Protein AF-A0A9D4HHK8-F1 (afdb_monomer)

InterPro domains:
  IPR001073 C1q domain [PF00386] (77-145)
  IPR001073 C1q domain [PR00007] (89-115)
  IPR001073 C1q domain [PR00007] (116-135)
  IPR001073 C1q domain [PS50871] (71-148)
  IPR008983 Tumour necrosis factor-like domain superfamily [G3DSA:2.60.120.40] (60-147)
  IPR008983 Tumour necrosis factor-like domain superfamily [SSF49842] (75-144)
  IPR050822 Cerebellin Synaptic Organizer [PTHR22923] (58-135)

Radius of gyration: 43.89 Å; Cα contacts (8 Å, |Δi|>4): 77; chains: 1; bounding box: 77×30×123 Å

Solvent-accessible surface area (backbone atoms only — not comparable to full-atom values): 9425 Å² total; per-residue (Å²): 133,57,74,69,56,52,55,54,51,52,52,54,47,51,54,50,49,54,53,47,54,51,51,52,53,52,52,52,52,52,54,51,53,52,50,54,50,53,53,52,52,52,52,52,52,52,52,51,52,53,52,50,52,51,51,52,52,50,60,70,65,49,63,58,66,59,56,48,50,66,72,63,68,67,63,71,48,71,44,61,38,54,76,68,87,70,88,77,90,81,55,91,93,59,71,70,54,33,56,42,70,79,44,50,40,72,68,31,61,40,46,90,62,40,45,73,51,80,91,63,94,76,91,83,88,85,86,86,88,84,88,76,66,92,92,66,91,81,90,85,78,92,77,83,74,91,84,130

pLDDT: mean 88.47, std 11.05, range [47.81, 98.0]

Mean predicted aligned error: 13.45 Å

Foldseek 3Di:
DDPVVVVVVVVVVVVVVVVVVVVVVVVVVVVVVVVVVVVVVVVVVVVVVVVVVVVVVVVVPPPVVVVVVVVPPQDFDWDAAAPPNDDDDDDPLAADARLGTPDGGVVQADNVRRDGHDPDDDDDDDDDDDDDDPPDDDDDDDDDDDDD

Sequence (148 aa):
MTSDDIERTLSALAEKNEALEYGLNTLRNELELERQHNERLRNEMMSMADQLKKHVTLVNSMNMSSIKRQLTDVTVAFTATIRPPNLTGLNSGQPIIFDRVITNSGTAYDSGTGIFTAPVRGYYVFHMDILMEPGENEYLQFVKGMEY

Secondary structure (DSSP, 8-state):
--HHHHHHHHHHHHHHHHHHHHHHHHHHHHHHHHHHHHHHHHHHHHHHHHHHHHHHHHHHHS-HHHHHHHHH----EEEEE-SSS----PPTTPPP---EEEEEETT-EETTTTEE--SSSS-----------TT---------S---

Structure (mmCIF, N/CA/C/O backbone):
data_AF-A0A9D4HHK8-F1
#
_entry.id   AF-A0A9D4HHK8-F1
#
loop_
_atom_site.group_PDB
_atom_site.id
_atom_site.type_symbol
_atom_site.label_atom_id
_atom_site.label_alt_id
_atom_site.label_comp_id
_atom_site.label_asym_id
_atom_site.label_entity_id
_atom_site.label_seq_id
_atom_site.pdbx_PDB_ins_code
_atom_site.Cartn_x
_atom_site.Cartn_y
_atom_site.Cartn_z
_atom_site.occupancy
_atom_site.B_iso_or_equiv
_atom_site.auth_seq_id
_atom_site.auth_comp_id
_atom_site.auth_asym_id
_atom_site.auth_atom_id
_atom_site.pdbx_PDB_model_num
ATOM 1 N N . MET A 1 1 ? 41.734 -20.157 -80.168 1.00 59.28 1 MET A N 1
ATOM 2 C CA . MET A 1 1 ? 41.554 -18.779 -79.677 1.00 59.28 1 MET A CA 1
ATOM 3 C C . MET A 1 1 ? 42.326 -17.869 -80.598 1.00 59.28 1 MET A C 1
ATOM 5 O O . MET A 1 1 ? 43.513 -18.111 -80.799 1.00 59.28 1 MET A O 1
ATOM 9 N N . THR A 1 2 ? 41.645 -16.917 -81.222 1.00 85.62 2 THR A N 1
ATOM 10 C CA . THR A 1 2 ? 42.279 -15.863 -82.027 1.00 85.62 2 THR A CA 1
ATOM 11 C C . THR A 1 2 ? 42.781 -14.741 -81.106 1.00 85.62 2 THR A C 1
ATOM 13 O O . THR A 1 2 ? 42.426 -14.704 -79.928 1.00 85.62 2 THR A O 1
ATOM 16 N N . SER A 1 3 ? 43.630 -13.839 -81.610 1.00 83.81 3 SER A N 1
ATOM 17 C CA . SER A 1 3 ? 44.120 -12.678 -80.839 1.00 83.81 3 SER A CA 1
ATOM 18 C C . SER A 1 3 ? 42.964 -11.842 -80.272 1.00 83.81 3 SER A C 1
ATOM 20 O O . SER A 1 3 ? 42.982 -11.456 -79.106 1.00 83.81 3 SER A O 1
ATOM 22 N N . ASP A 1 4 ? 41.907 -11.674 -81.065 1.00 88.94 4 ASP A N 1
ATOM 23 C CA . ASP A 1 4 ? 40.699 -10.935 -80.695 1.00 88.94 4 ASP A CA 1
ATOM 24 C C . ASP A 1 4 ? 39.948 -11.575 -79.517 1.00 88.94 4 ASP A C 1
ATOM 26 O O . ASP A 1 4 ? 39.377 -10.871 -78.681 1.00 88.94 4 ASP A O 1
ATOM 30 N N . ASP A 1 5 ? 39.955 -12.910 -79.414 1.00 89.81 5 ASP A N 1
ATOM 31 C CA . ASP A 1 5 ? 39.351 -13.611 -78.275 1.00 89.81 5 ASP A CA 1
ATOM 32 C C . ASP A 1 5 ? 40.110 -13.292 -76.978 1.00 89.81 5 ASP A C 1
ATOM 34 O O . ASP A 1 5 ? 39.498 -13.106 -75.926 1.00 89.81 5 ASP A O 1
ATOM 38 N N . ILE A 1 6 ? 41.442 -13.193 -77.049 1.00 89.75 6 ILE A N 1
ATOM 39 C CA . ILE A 1 6 ? 42.298 -12.890 -75.895 1.00 89.75 6 ILE A CA 1
ATOM 40 C C . ILE A 1 6 ? 42.057 -11.453 -75.421 1.00 89.75 6 ILE A C 1
ATOM 42 O O . ILE A 1 6 ? 41.818 -11.237 -74.232 1.00 89.75 6 ILE A O 1
ATOM 46 N N . GLU A 1 7 ? 42.041 -10.476 -76.328 1.00 91.44 7 GLU A N 1
ATOM 47 C CA . GLU A 1 7 ? 41.804 -9.069 -75.976 1.00 91.44 7 GLU A CA 1
ATOM 48 C C . GLU A 1 7 ? 40.425 -8.850 -75.343 1.00 91.44 7 GLU A C 1
ATOM 50 O O . GLU A 1 7 ? 40.306 -8.167 -74.322 1.00 91.44 7 GLU A O 1
ATOM 55 N N . ARG A 1 8 ? 39.386 -9.512 -75.868 1.00 91.06 8 ARG A N 1
ATOM 56 C CA . ARG A 1 8 ? 38.042 -9.486 -75.271 1.00 91.06 8 ARG A CA 1
ATOM 57 C C . ARG A 1 8 ? 38.035 -10.040 -73.849 1.00 91.06 8 ARG A C 1
ATOM 59 O O . ARG A 1 8 ? 37.407 -9.453 -72.968 1.00 91.06 8 ARG A O 1
ATOM 66 N N . THR A 1 9 ? 38.740 -11.147 -73.603 1.00 92.75 9 THR A N 1
ATOM 67 C CA . THR A 1 9 ? 38.816 -11.729 -72.252 1.00 92.75 9 THR A CA 1
ATOM 68 C C . THR A 1 9 ? 39.588 -10.852 -71.270 1.00 92.75 9 THR A C 1
ATOM 70 O O . THR A 1 9 ? 39.175 -10.739 -70.117 1.00 92.75 9 THR A O 1
ATOM 73 N N . LEU A 1 10 ? 40.661 -10.191 -71.714 1.00 93.06 10 LEU A N 1
ATOM 74 C CA . LEU A 1 10 ? 41.435 -9.266 -70.885 1.00 93.06 10 LEU A CA 1
ATOM 75 C C . LEU A 1 10 ? 40.621 -8.024 -70.512 1.00 93.06 10 LEU A C 1
ATOM 77 O O . LEU A 1 10 ? 40.624 -7.629 -69.348 1.00 93.06 10 LEU A O 1
ATOM 81 N N . SER A 1 11 ? 39.871 -7.458 -71.461 1.00 94.25 11 SER A N 1
ATOM 82 C CA . SER A 1 11 ? 38.985 -6.321 -71.190 1.00 94.25 11 SER A CA 1
ATOM 83 C C . SER A 1 11 ? 37.895 -6.681 -70.176 1.00 94.25 11 SER A C 1
ATOM 85 O O . SER A 1 11 ? 37.670 -5.934 -69.229 1.00 94.25 11 SER A O 1
ATOM 87 N N . ALA A 1 12 ? 37.267 -7.851 -70.320 1.00 94.19 12 ALA A N 1
ATOM 88 C CA . ALA A 1 12 ? 36.249 -8.317 -69.377 1.00 94.19 12 ALA A CA 1
ATOM 89 C C . ALA A 1 12 ? 36.823 -8.608 -67.976 1.00 94.19 12 ALA A C 1
ATOM 91 O O . ALA A 1 12 ? 36.127 -8.466 -66.970 1.00 94.19 12 ALA A O 1
ATOM 92 N N . LEU A 1 13 ? 38.087 -9.039 -67.893 1.00 95.25 13 LEU A N 1
ATOM 93 C CA . LEU A 1 13 ? 38.768 -9.262 -66.619 1.00 95.25 13 LEU A CA 1
ATOM 94 C C . LEU A 1 13 ? 39.104 -7.941 -65.915 1.00 95.25 13 LEU A C 1
ATOM 96 O O . LEU A 1 13 ? 38.931 -7.852 -64.702 1.00 95.25 13 LEU A O 1
ATOM 100 N N . ALA A 1 14 ? 39.541 -6.924 -66.661 1.00 94.69 14 ALA A N 1
ATOM 101 C CA . ALA A 1 14 ? 39.781 -5.587 -66.121 1.00 94.69 14 ALA A CA 1
ATOM 102 C C . ALA A 1 14 ? 38.494 -4.988 -65.530 1.00 94.69 14 ALA A C 1
ATOM 104 O O . ALA A 1 14 ? 38.491 -4.581 -64.371 1.00 94.69 14 ALA A O 1
ATOM 105 N N . GLU A 1 15 ? 37.380 -5.068 -66.264 1.00 95.31 15 GLU A N 1
ATOM 106 C CA . GLU A 1 15 ? 36.057 -4.630 -65.790 1.00 95.31 15 GLU A CA 1
ATOM 107 C C . GLU A 1 15 ? 35.631 -5.350 -64.502 1.00 95.31 15 GLU A C 1
ATOM 109 O O . GLU A 1 15 ? 35.151 -4.734 -63.549 1.00 95.31 15 GLU A O 1
ATOM 114 N N . LYS A 1 16 ? 35.837 -6.672 -64.439 1.00 95.50 16 LYS A N 1
ATOM 115 C CA . LYS A 1 16 ? 35.541 -7.453 -63.230 1.00 95.50 16 LYS A CA 1
ATOM 116 C C . LYS A 1 16 ? 36.418 -7.059 -62.046 1.00 95.50 16 LYS A C 1
ATOM 118 O O . LYS A 1 16 ? 35.920 -7.059 -60.924 1.00 95.50 16 LYS A O 1
ATOM 123 N N . ASN A 1 17 ? 37.693 -6.748 -62.272 1.00 94.88 17 ASN A N 1
ATOM 124 C CA . ASN A 1 17 ? 38.599 -6.310 -61.212 1.00 94.88 17 ASN A CA 1
ATOM 125 C C . ASN A 1 17 ? 38.199 -4.931 -60.674 1.00 94.88 17 ASN A C 1
ATOM 127 O O . ASN A 1 17 ? 38.141 -4.762 -59.460 1.00 94.88 17 ASN A O 1
ATOM 131 N N . GLU A 1 18 ? 37.834 -3.987 -61.542 1.00 96.44 18 GLU A N 1
ATOM 132 C CA . GLU A 1 18 ? 37.326 -2.676 -61.119 1.00 96.44 18 GLU A CA 1
ATOM 133 C C . GLU A 1 18 ? 36.029 -2.808 -60.308 1.00 96.44 18 GLU A C 1
ATOM 135 O O . GLU A 1 18 ? 35.886 -2.214 -59.236 1.00 96.44 18 GLU A O 1
ATOM 140 N N . ALA A 1 19 ? 35.100 -3.656 -60.763 1.00 95.94 19 ALA A N 1
ATOM 141 C CA . ALA A 1 19 ? 33.873 -3.945 -60.026 1.00 95.94 19 ALA A CA 1
ATOM 142 C C . ALA A 1 19 ? 34.150 -4.607 -58.663 1.00 95.94 19 ALA A C 1
ATOM 144 O O . ALA A 1 19 ? 33.464 -4.320 -57.677 1.00 95.94 19 ALA A O 1
ATOM 145 N N . LEU A 1 20 ? 35.164 -5.475 -58.586 1.00 96.88 20 LEU A N 1
ATOM 146 C CA . LEU A 1 20 ? 35.579 -6.124 -57.344 1.00 96.88 20 LEU A CA 1
ATOM 147 C C . LEU A 1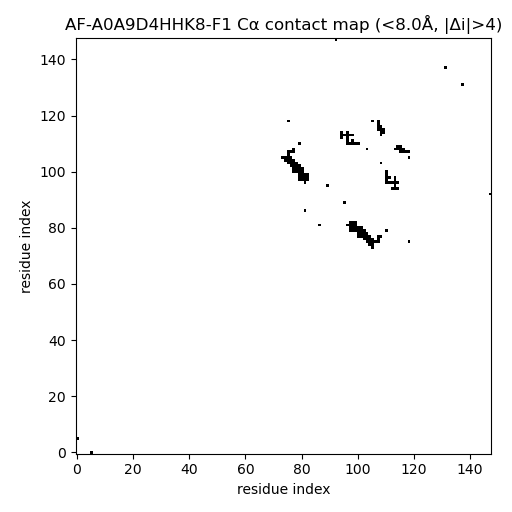 20 ? 36.184 -5.118 -56.359 1.00 96.88 20 LEU A C 1
ATOM 149 O O . LEU A 1 20 ? 35.831 -5.134 -55.180 1.00 96.88 20 LEU A O 1
ATOM 153 N N . GLU A 1 21 ? 37.054 -4.226 -56.827 1.00 96.31 21 GLU A N 1
ATOM 154 C CA . GLU A 1 21 ? 37.631 -3.159 -56.004 1.00 96.31 21 GLU A CA 1
ATOM 155 C C . GLU A 1 21 ? 36.551 -2.212 -55.477 1.00 96.31 21 GLU A C 1
ATOM 157 O O . GLU A 1 21 ? 36.559 -1.850 -54.297 1.00 96.31 21 GLU A O 1
ATOM 162 N N . TYR A 1 22 ? 35.571 -1.872 -56.316 1.00 97.00 22 TYR A N 1
ATOM 163 C CA . TYR A 1 22 ? 34.408 -1.104 -55.890 1.00 97.00 22 TYR A CA 1
ATOM 164 C C . TYR A 1 22 ? 33.616 -1.833 -54.793 1.00 97.00 22 TYR A C 1
ATOM 166 O O . TYR A 1 22 ? 33.315 -1.247 -53.751 1.00 97.00 22 TYR A O 1
ATOM 174 N N . GLY A 1 23 ? 33.332 -3.126 -54.979 1.00 97.31 23 GLY A N 1
ATOM 175 C CA . GLY A 1 23 ? 32.646 -3.947 -53.978 1.00 97.31 23 GLY A CA 1
ATOM 176 C C . GLY A 1 23 ? 33.400 -4.029 -52.646 1.00 97.31 23 GLY A C 1
ATOM 177 O O . GLY A 1 23 ? 32.798 -3.871 -51.583 1.00 97.31 23 GLY A O 1
ATOM 178 N N . LEU A 1 24 ? 34.725 -4.206 -52.689 1.00 97.38 24 LEU A N 1
ATOM 179 C CA . LEU A 1 24 ? 35.579 -4.245 -51.497 1.00 97.38 24 LEU A CA 1
ATOM 180 C C . LEU A 1 24 ? 35.584 -2.912 -50.743 1.00 97.38 24 LEU A C 1
ATOM 182 O O . LEU A 1 24 ? 35.518 -2.904 -49.513 1.00 97.38 24 LEU A O 1
ATOM 186 N N . ASN A 1 25 ? 35.634 -1.790 -51.461 1.00 97.12 25 ASN A N 1
ATOM 187 C CA . ASN A 1 25 ? 35.580 -0.465 -50.849 1.00 97.12 25 ASN A CA 1
ATOM 188 C C . ASN A 1 25 ? 34.220 -0.198 -50.191 1.00 97.12 25 ASN A C 1
ATOM 190 O O . ASN A 1 25 ? 34.175 0.326 -49.078 1.00 97.12 25 ASN A O 1
ATOM 194 N N . THR A 1 26 ? 33.124 -0.615 -50.826 1.00 97.50 26 THR A N 1
ATOM 195 C CA . THR A 1 26 ? 31.777 -0.511 -50.245 1.00 97.50 26 THR A CA 1
ATOM 196 C C . THR A 1 26 ? 31.666 -1.321 -48.954 1.00 97.50 26 THR A C 1
ATOM 198 O O . THR A 1 26 ? 31.296 -0.768 -47.919 1.00 97.50 26 THR A O 1
ATOM 201 N N . LEU A 1 27 ? 32.096 -2.587 -48.969 1.00 97.62 27 LEU A N 1
ATOM 202 C CA . LEU A 1 27 ? 32.054 -3.449 -47.785 1.00 97.62 27 LEU A CA 1
ATOM 203 C C . LEU A 1 27 ? 32.938 -2.918 -46.647 1.00 97.62 27 LEU A C 1
ATOM 205 O O . LEU A 1 27 ? 32.580 -3.002 -45.473 1.00 97.62 27 LEU A O 1
ATOM 209 N N . ARG A 1 28 ? 34.096 -2.340 -46.983 1.00 97.38 28 ARG A N 1
ATOM 210 C CA . ARG A 1 28 ? 34.978 -1.697 -46.006 1.00 97.38 28 ARG A CA 1
ATOM 211 C C . ARG A 1 28 ? 34.293 -0.517 -45.317 1.00 97.38 28 ARG A C 1
ATOM 213 O O . ARG A 1 28 ? 34.430 -0.373 -44.105 1.00 97.38 28 ARG A O 1
ATOM 220 N N . ASN A 1 29 ? 33.570 0.305 -46.074 1.00 97.88 29 ASN A N 1
ATOM 221 C CA . ASN A 1 29 ? 32.838 1.445 -45.5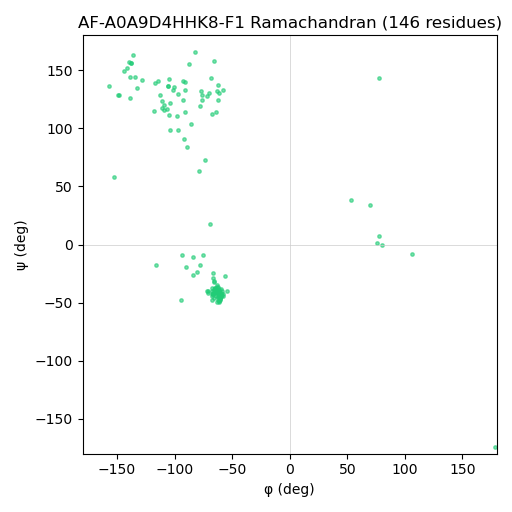27 1.00 97.88 29 ASN A CA 1
ATOM 222 C C . ASN A 1 29 ? 31.686 0.989 -44.621 1.00 97.88 29 ASN A C 1
ATOM 224 O O . ASN A 1 29 ? 31.517 1.536 -43.533 1.00 97.88 29 ASN A O 1
ATOM 228 N N . GLU A 1 30 ? 30.939 -0.040 -45.025 1.00 97.56 30 GLU A N 1
ATOM 229 C CA . GLU A 1 30 ? 29.876 -0.635 -44.204 1.00 97.56 30 GLU A CA 1
ATOM 230 C C . GLU A 1 3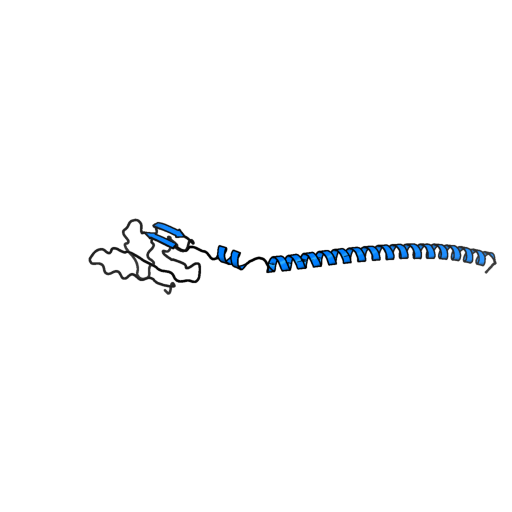0 ? 30.418 -1.205 -42.889 1.00 97.56 30 GLU A C 1
ATOM 232 O O . GLU A 1 30 ? 29.873 -0.926 -41.822 1.00 97.56 30 GLU A O 1
ATOM 237 N N . LEU A 1 31 ? 31.537 -1.935 -42.940 1.00 97.69 31 LEU A N 1
ATOM 238 C CA . LEU A 1 31 ? 32.184 -2.479 -41.745 1.00 97.69 31 LEU A CA 1
ATOM 239 C C . LEU A 1 31 ? 32.611 -1.376 -40.766 1.00 97.69 31 LEU A C 1
ATOM 241 O O . LEU A 1 31 ? 32.516 -1.552 -39.550 1.00 97.69 31 LEU A O 1
ATOM 245 N N . GLU A 1 32 ? 33.089 -0.244 -41.278 1.00 97.50 32 GLU A N 1
ATOM 246 C CA . GLU A 1 32 ? 33.509 0.880 -40.443 1.00 97.50 32 GLU A CA 1
ATOM 247 C C . GLU A 1 32 ? 32.313 1.582 -39.785 1.00 97.50 32 GLU A C 1
ATOM 249 O O . GLU A 1 32 ? 32.361 1.908 -38.597 1.00 97.50 32 GLU A O 1
ATOM 254 N N . LEU A 1 33 ? 31.207 1.745 -40.516 1.00 97.38 33 LEU A N 1
ATOM 255 C CA . LEU A 1 33 ? 29.957 2.268 -39.958 1.00 97.38 33 LEU A CA 1
ATOM 256 C C . LEU A 1 33 ? 29.411 1.356 -38.853 1.00 97.38 33 LEU A C 1
ATOM 258 O O . LEU A 1 33 ? 29.019 1.840 -37.789 1.00 97.38 33 LEU A O 1
ATOM 262 N N . GLU A 1 34 ? 29.452 0.043 -39.065 1.00 97.50 34 GLU A N 1
ATOM 263 C CA . GLU A 1 34 ? 29.001 -0.943 -38.083 1.00 97.50 34 GLU A CA 1
ATOM 264 C C . GLU A 1 34 ? 29.869 -0.916 -36.815 1.00 97.50 34 GLU A C 1
ATOM 266 O O . GLU A 1 34 ? 29.368 -1.013 -35.691 1.00 97.50 34 GLU A O 1
ATOM 271 N N . ARG A 1 35 ? 31.184 -0.715 -36.960 1.00 97.12 35 ARG A N 1
ATOM 272 C CA . ARG A 1 35 ? 32.097 -0.525 -35.822 1.00 97.12 35 ARG A CA 1
ATOM 273 C C . ARG A 1 35 ? 31.750 0.721 -35.020 1.00 97.12 35 ARG A C 1
ATOM 275 O O . ARG A 1 35 ? 31.629 0.633 -33.799 1.00 97.12 35 ARG A O 1
ATOM 282 N N . GLN A 1 36 ? 31.530 1.847 -35.693 1.00 97.62 36 GLN A N 1
ATOM 283 C CA . GLN A 1 36 ? 31.129 3.091 -35.034 1.00 97.62 36 GLN A CA 1
ATOM 284 C C . GLN A 1 36 ? 29.787 2.945 -34.314 1.00 97.62 36 GLN A C 1
ATOM 286 O O . GLN A 1 36 ? 29.620 3.448 -33.202 1.00 97.62 36 GLN A O 1
ATOM 291 N N . HIS A 1 37 ? 28.830 2.243 -34.923 1.00 97.38 37 HIS A N 1
ATOM 292 C CA . HIS A 1 37 ? 27.546 1.964 -34.293 1.00 97.38 37 HIS A CA 1
ATOM 293 C C . HIS A 1 37 ? 27.724 1.135 -33.016 1.00 97.38 37 HIS A C 1
ATOM 295 O O . HIS A 1 37 ? 27.2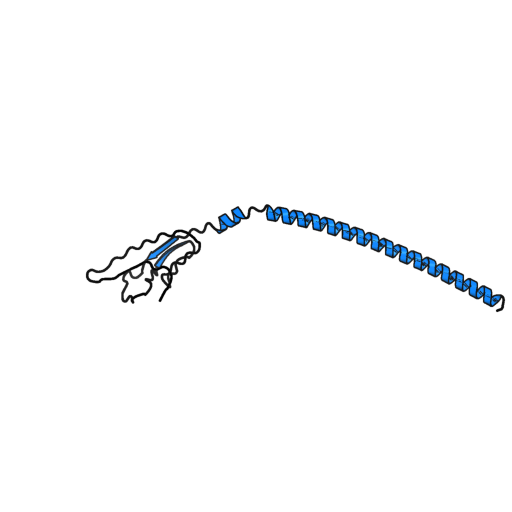43 1.525 -31.952 1.00 97.38 37 HIS A O 1
ATOM 301 N N . ASN A 1 38 ? 28.508 0.059 -33.079 1.00 97.62 38 ASN A N 1
ATOM 302 C CA . ASN A 1 38 ? 28.797 -0.785 -31.922 1.00 97.62 38 ASN A CA 1
ATOM 303 C C . ASN A 1 38 ? 29.509 -0.032 -30.788 1.00 97.62 38 ASN A C 1
ATOM 305 O O . ASN A 1 38 ? 29.210 -0.257 -29.613 1.00 97.62 38 ASN A O 1
ATOM 309 N N . GLU A 1 39 ? 30.428 0.879 -31.105 1.00 98.00 39 GLU A N 1
ATOM 310 C CA . GLU A 1 39 ? 31.063 1.730 -30.094 1.00 98.00 39 GLU A CA 1
ATOM 311 C C . GLU A 1 39 ? 30.062 2.669 -29.416 1.00 98.00 39 GLU A C 1
ATOM 313 O O . GLU A 1 39 ? 30.083 2.807 -28.190 1.00 98.00 39 GLU A O 1
ATOM 318 N N . ARG A 1 40 ? 29.136 3.263 -30.180 1.00 97.56 40 ARG A N 1
ATOM 319 C CA . ARG A 1 40 ? 28.066 4.099 -29.614 1.00 97.56 40 ARG A CA 1
ATOM 320 C C . ARG A 1 40 ? 27.173 3.303 -28.668 1.00 97.56 40 ARG A C 1
ATOM 322 O O . ARG A 1 40 ? 26.990 3.736 -27.532 1.00 97.56 40 ARG A O 1
ATOM 329 N N . LEU A 1 41 ? 26.699 2.124 -29.083 1.00 97.88 41 LEU A N 1
ATOM 330 C CA . LEU A 1 41 ? 25.878 1.266 -28.220 1.00 97.88 41 LEU A CA 1
ATOM 331 C C . LEU A 1 41 ? 26.604 0.896 -26.924 1.00 97.88 41 LEU A C 1
ATOM 333 O O . LEU A 1 41 ? 26.011 0.941 -25.847 1.00 97.88 41 LEU A O 1
ATOM 337 N N . ARG A 1 42 ? 27.898 0.565 -26.998 1.00 97.62 42 ARG A N 1
ATOM 338 C CA . ARG A 1 42 ? 28.698 0.259 -25.802 1.00 97.62 42 ARG A CA 1
ATOM 339 C C . ARG A 1 42 ? 28.752 1.435 -24.832 1.00 97.62 42 ARG A C 1
ATOM 341 O O . ARG A 1 42 ? 28.618 1.227 -23.626 1.00 97.62 42 ARG A O 1
ATOM 348 N N . ASN A 1 43 ? 28.918 2.653 -25.338 1.00 97.94 43 ASN A N 1
ATOM 349 C CA . ASN A 1 43 ? 28.954 3.854 -24.504 1.00 97.94 43 ASN A CA 1
ATOM 350 C C . ASN A 1 43 ? 27.594 4.130 -23.842 1.00 97.94 43 ASN A C 1
ATOM 352 O O . ASN A 1 43 ? 27.544 4.435 -22.649 1.00 97.94 43 ASN A O 1
ATOM 356 N N . GLU A 1 44 ? 26.491 3.957 -24.575 1.00 97.75 44 GLU A N 1
ATOM 357 C CA . GLU A 1 44 ? 25.134 4.087 -24.028 1.00 97.75 44 GLU A CA 1
ATOM 358 C C . GLU A 1 44 ? 24.856 3.047 -22.937 1.00 97.75 44 GLU A C 1
ATOM 360 O O . GLU A 1 44 ? 24.389 3.396 -21.850 1.00 97.75 44 GLU A O 1
ATOM 365 N N . MET A 1 45 ? 25.225 1.783 -23.174 1.00 97.19 45 MET A N 1
ATOM 366 C CA . MET A 1 45 ? 25.113 0.719 -22.173 1.00 97.19 45 MET A CA 1
ATOM 367 C C . MET A 1 45 ? 25.913 1.035 -20.905 1.00 97.19 45 MET A C 1
ATOM 369 O O . MET A 1 45 ? 25.438 0.788 -19.795 1.00 97.19 45 MET A O 1
ATOM 373 N N . MET A 1 46 ? 27.112 1.602 -21.047 1.00 97.56 46 MET A N 1
ATOM 374 C CA . MET A 1 46 ? 27.960 1.967 -19.911 1.00 97.56 46 MET A CA 1
ATOM 375 C C . MET A 1 46 ? 27.347 3.106 -19.085 1.00 97.56 46 MET A C 1
ATOM 377 O O . MET A 1 46 ? 27.356 3.051 -17.854 1.00 97.56 46 MET A O 1
ATOM 381 N N . SER A 1 47 ? 26.747 4.099 -19.749 1.00 97.88 47 SER A N 1
ATOM 382 C CA . SER A 1 47 ? 26.015 5.182 -19.083 1.00 97.88 47 SER A CA 1
ATOM 383 C C . SER A 1 47 ? 24.785 4.661 -18.336 1.00 97.88 47 SER A C 1
ATOM 385 O O . SER A 1 47 ? 24.574 5.000 -17.170 1.00 97.88 47 SER A O 1
ATOM 387 N N . MET A 1 48 ? 24.009 3.775 -18.966 1.00 97.06 48 MET A N 1
ATOM 388 C CA . MET A 1 48 ? 22.830 3.170 -18.346 1.00 97.06 48 MET A CA 1
ATOM 389 C C . MET A 1 48 ? 23.201 2.308 -17.131 1.00 97.06 48 MET A C 1
ATOM 391 O O . MET A 1 48 ? 22.520 2.361 -16.107 1.00 97.06 48 MET A O 1
ATOM 395 N N . ALA A 1 49 ? 24.304 1.559 -17.199 1.00 97.25 49 ALA A N 1
ATOM 396 C CA . ALA A 1 49 ? 24.803 0.780 -16.067 1.00 97.25 49 ALA A CA 1
ATOM 397 C C . ALA A 1 49 ? 25.197 1.671 -14.872 1.00 97.25 49 ALA A C 1
ATOM 399 O O . ALA A 1 49 ? 24.883 1.341 -13.725 1.00 97.25 49 ALA A O 1
ATOM 400 N N . ASP A 1 50 ? 25.833 2.821 -15.124 1.00 97.38 50 ASP A N 1
ATOM 401 C CA . ASP A 1 50 ? 26.163 3.798 -14.079 1.00 97.38 50 ASP A CA 1
ATOM 402 C C . ASP A 1 50 ? 24.899 4.419 -13.458 1.00 97.38 50 ASP A C 1
ATOM 404 O O . ASP A 1 50 ? 24.780 4.517 -12.233 1.00 97.38 50 ASP A O 1
ATOM 408 N N . GLN A 1 51 ? 23.903 4.758 -14.285 1.00 96.62 51 GLN A N 1
ATOM 409 C CA . GLN A 1 51 ? 22.600 5.229 -13.808 1.00 96.62 51 GLN A CA 1
ATOM 410 C C . GLN A 1 51 ? 21.895 4.182 -12.938 1.00 96.62 51 GLN A C 1
ATOM 412 O O . GLN A 1 51 ? 21.401 4.512 -11.858 1.00 96.62 51 GLN A O 1
ATOM 417 N N . LEU A 1 52 ? 21.890 2.912 -13.355 1.00 96.31 52 LEU A N 1
ATOM 418 C CA . LEU A 1 52 ? 21.271 1.829 -12.592 1.00 96.31 52 LEU A CA 1
ATOM 419 C C . LEU A 1 52 ? 21.954 1.650 -11.232 1.00 96.31 52 LEU A C 1
ATOM 421 O O . LEU A 1 52 ? 21.282 1.532 -10.207 1.00 96.31 52 LEU A O 1
ATOM 425 N N . LYS A 1 53 ? 23.289 1.707 -11.199 1.00 95.94 53 LYS A N 1
ATOM 426 C CA . LYS A 1 53 ? 24.062 1.640 -9.955 1.00 95.94 53 LYS A CA 1
ATOM 427 C C . LYS A 1 53 ? 23.697 2.782 -9.006 1.00 95.94 53 LYS A C 1
ATOM 429 O O . LYS A 1 53 ? 23.478 2.533 -7.820 1.00 95.94 53 LYS A O 1
ATOM 434 N N . LYS A 1 54 ? 23.564 4.009 -9.522 1.00 93.25 54 LYS A N 1
ATOM 435 C CA . LYS A 1 54 ? 23.118 5.174 -8.739 1.00 93.25 54 LYS A CA 1
ATOM 436 C C . LYS A 1 54 ? 21.714 4.972 -8.174 1.00 93.25 54 LYS A C 1
ATOM 438 O O . LYS A 1 54 ? 21.513 5.192 -6.979 1.00 93.25 54 LYS A O 1
ATOM 443 N N . HIS A 1 55 ? 20.767 4.492 -8.982 1.00 91.50 55 HIS A N 1
ATOM 444 C CA . HIS A 1 55 ? 19.410 4.196 -8.514 1.00 91.50 55 HIS A CA 1
ATOM 445 C C . HIS A 1 55 ? 19.393 3.143 -7.402 1.00 91.50 55 HIS A C 1
ATOM 447 O O . HIS A 1 55 ? 18.736 3.357 -6.385 1.00 91.50 55 HIS A O 1
ATOM 453 N N . VAL A 1 56 ? 20.164 2.059 -7.536 1.00 90.94 56 VAL A N 1
ATOM 454 C CA . VAL A 1 56 ? 20.285 1.027 -6.491 1.00 90.94 56 VAL A CA 1
ATOM 455 C C . VAL A 1 56 ? 20.843 1.618 -5.197 1.00 90.94 56 VAL A C 1
ATOM 457 O O . VAL A 1 56 ? 20.292 1.376 -4.124 1.00 90.94 56 VAL A O 1
ATOM 460 N N . THR A 1 57 ? 21.901 2.433 -5.275 1.00 88.38 57 THR A N 1
ATOM 461 C CA . THR A 1 57 ? 22.457 3.085 -4.078 1.00 88.38 57 THR A CA 1
ATOM 462 C C . THR A 1 57 ? 21.465 4.042 -3.431 1.00 88.38 57 THR A C 1
ATOM 464 O O . THR A 1 57 ? 21.335 4.034 -2.209 1.00 88.38 57 THR A O 1
ATOM 467 N N . LEU A 1 58 ? 20.720 4.810 -4.232 1.00 88.12 58 LEU A N 1
ATOM 468 C CA . LEU A 1 58 ? 19.725 5.743 -3.724 1.00 88.12 58 LEU A CA 1
ATOM 469 C C . LEU A 1 58 ? 18.610 4.993 -2.994 1.00 88.12 58 LEU A C 1
ATOM 471 O O . LEU A 1 58 ? 18.326 5.327 -1.850 1.00 88.12 58 LEU A O 1
ATOM 475 N N . VAL A 1 59 ? 18.049 3.945 -3.604 1.00 85.38 59 VAL A N 1
ATOM 476 C CA . VAL A 1 59 ? 17.007 3.097 -2.997 1.00 85.38 59 VAL A CA 1
ATOM 477 C C . VAL A 1 59 ? 17.498 2.445 -1.706 1.00 85.38 59 VAL A C 1
ATOM 479 O O . VAL A 1 59 ? 16.795 2.488 -0.702 1.00 85.38 59 VAL A O 1
ATOM 482 N N . ASN A 1 60 ? 18.721 1.914 -1.681 1.00 82.94 60 ASN A N 1
ATOM 483 C CA . ASN A 1 60 ? 19.289 1.327 -0.463 1.00 82.94 60 ASN A CA 1
ATOM 484 C C . ASN A 1 60 ? 19.550 2.372 0.634 1.00 82.94 60 ASN A C 1
ATOM 486 O O . ASN A 1 60 ? 19.498 2.046 1.817 1.00 82.94 60 ASN A O 1
ATOM 490 N N . SER A 1 61 ? 19.827 3.621 0.250 1.00 78.44 61 SER A N 1
ATOM 491 C CA . SER A 1 61 ? 19.986 4.740 1.185 1.00 78.44 61 SER A CA 1
ATOM 492 C C . SER A 1 61 ? 18.666 5.400 1.593 1.00 78.44 61 SER A C 1
ATOM 494 O O . SER A 1 61 ? 18.653 6.201 2.530 1.00 78.44 61 SER A O 1
ATOM 496 N N . MET A 1 62 ? 17.545 5.076 0.931 1.00 78.12 62 MET A N 1
ATOM 497 C CA . MET A 1 62 ? 16.235 5.542 1.370 1.00 78.12 62 MET A CA 1
ATOM 498 C C . MET A 1 62 ? 15.966 4.969 2.757 1.00 78.12 62 MET A C 1
ATOM 500 O O . MET A 1 62 ? 16.020 3.762 2.987 1.00 78.12 62 MET A O 1
ATOM 504 N N . ASN A 1 63 ? 15.676 5.860 3.701 1.00 67.88 63 ASN A N 1
ATOM 505 C CA . ASN A 1 63 ? 15.430 5.525 5.095 1.00 67.88 63 ASN A CA 1
ATOM 506 C C . ASN A 1 63 ? 14.050 4.855 5.247 1.00 67.88 63 ASN A C 1
ATOM 508 O O . ASN A 1 63 ? 13.089 5.446 5.743 1.00 67.88 63 ASN A O 1
ATOM 512 N N . MET A 1 64 ? 13.962 3.602 4.797 1.00 67.25 64 MET A N 1
ATOM 513 C CA . MET A 1 64 ? 12.773 2.751 4.868 1.00 67.25 64 MET A CA 1
ATOM 514 C C . MET A 1 64 ? 12.264 2.585 6.300 1.00 67.25 64 MET A C 1
ATOM 516 O O . MET A 1 64 ? 11.069 2.404 6.514 1.00 67.25 64 MET A O 1
ATOM 520 N N . SER A 1 65 ? 13.145 2.700 7.293 1.00 66.94 65 SER A N 1
ATOM 521 C CA . SER A 1 65 ? 12.805 2.716 8.716 1.00 66.94 65 SER A CA 1
ATOM 522 C C . SER A 1 65 ? 11.902 3.891 9.100 1.00 66.94 65 SER A C 1
ATOM 524 O O . SER A 1 65 ? 10.965 3.696 9.869 1.00 66.94 65 SER A O 1
ATOM 526 N N . SER A 1 66 ? 12.123 5.084 8.547 1.00 64.62 66 SER A N 1
ATOM 527 C CA . SER A 1 66 ? 11.292 6.264 8.830 1.00 64.62 66 SER A CA 1
ATOM 528 C C . SER A 1 66 ? 9.904 6.153 8.205 1.00 64.62 66 SER A C 1
ATOM 530 O O . SER A 1 66 ? 8.918 6.458 8.871 1.00 64.62 66 SER A O 1
ATOM 532 N N . ILE A 1 67 ? 9.821 5.653 6.967 1.00 66.69 67 ILE A N 1
ATOM 533 C CA . ILE A 1 67 ? 8.547 5.395 6.276 1.00 66.69 67 ILE A CA 1
ATOM 534 C C . ILE A 1 67 ? 7.775 4.292 6.998 1.00 66.69 67 ILE A C 1
ATOM 536 O O . ILE A 1 67 ? 6.597 4.453 7.297 1.00 66.69 67 ILE A O 1
ATOM 540 N N . LYS A 1 68 ? 8.446 3.191 7.352 1.00 65.12 68 LYS A N 1
ATOM 541 C CA . LYS A 1 68 ? 7.831 2.103 8.115 1.00 65.12 68 LYS A CA 1
ATOM 542 C C . LYS A 1 68 ? 7.326 2.604 9.463 1.00 65.12 68 LYS A C 1
ATOM 544 O O . LYS A 1 68 ? 6.193 2.307 9.794 1.00 65.12 68 LYS A O 1
ATOM 549 N N . ARG A 1 69 ? 8.108 3.417 10.184 1.00 60.56 69 ARG A N 1
ATOM 550 C CA . ARG A 1 69 ? 7.688 4.016 11.458 1.00 60.56 69 ARG A CA 1
ATOM 551 C C . ARG A 1 69 ? 6.448 4.898 11.298 1.00 60.56 69 ARG A C 1
ATOM 553 O O . ARG A 1 69 ? 5.524 4.753 12.084 1.00 60.56 69 ARG A O 1
ATOM 560 N N . GLN A 1 70 ? 6.413 5.754 10.275 1.00 58.16 70 GLN A N 1
ATOM 561 C CA . GLN A 1 70 ? 5.256 6.610 9.972 1.00 58.16 70 GLN A CA 1
ATOM 562 C C . GLN A 1 70 ? 4.013 5.811 9.554 1.00 58.16 70 GLN A C 1
ATOM 564 O O . GLN A 1 70 ? 2.902 6.221 9.862 1.00 58.16 70 GLN A O 1
ATOM 569 N N . LEU A 1 71 ? 4.188 4.663 8.896 1.00 60.88 71 LEU A N 1
ATOM 570 C CA . LEU A 1 71 ? 3.093 3.756 8.537 1.00 60.88 71 LEU A CA 1
ATOM 571 C C . LEU A 1 71 ? 2.645 2.854 9.699 1.00 60.88 71 LEU A C 1
ATOM 573 O O . LEU A 1 71 ? 1.524 2.358 9.685 1.00 60.88 71 LEU A O 1
ATOM 577 N N . THR A 1 72 ? 3.511 2.602 10.686 1.00 60.84 72 THR A N 1
ATOM 578 C CA . THR A 1 72 ? 3.214 1.738 11.843 1.00 60.84 72 THR A CA 1
ATOM 579 C C . THR A 1 72 ? 2.686 2.488 13.058 1.00 60.84 72 THR A C 1
ATOM 581 O O . THR A 1 72 ? 2.269 1.831 14.009 1.00 60.84 72 THR A O 1
ATOM 584 N N . ASP A 1 73 ? 2.702 3.824 13.057 1.00 67.81 73 ASP A N 1
ATOM 585 C CA . ASP A 1 73 ? 2.152 4.635 14.150 1.00 67.81 73 ASP A CA 1
ATOM 586 C C . ASP A 1 73 ? 0.621 4.710 14.024 1.00 67.81 73 ASP A C 1
ATOM 588 O O . ASP A 1 73 ? 0.014 5.738 13.726 1.00 67.81 73 ASP A O 1
ATOM 592 N N . VAL 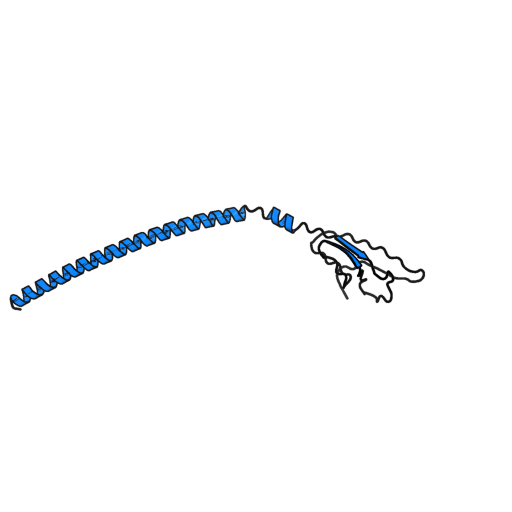A 1 74 ? -0.012 3.542 14.143 1.00 75.38 74 VAL A N 1
ATOM 593 C CA . VAL A 1 74 ? -1.464 3.395 14.120 1.00 75.38 74 VAL A CA 1
ATOM 594 C C . VAL A 1 74 ? -1.962 3.632 15.538 1.00 75.38 74 VAL A C 1
ATOM 596 O O . VAL A 1 74 ? -1.859 2.759 16.399 1.00 75.38 74 VAL A O 1
ATOM 599 N N . THR A 1 75 ? -2.531 4.809 15.787 1.00 87.19 75 THR A N 1
ATOM 600 C CA . THR A 1 75 ? -3.274 5.063 17.025 1.00 87.19 75 THR A CA 1
ATOM 601 C C . THR A 1 75 ? -4.546 4.221 17.021 1.00 87.19 75 THR A C 1
ATOM 603 O O . THR A 1 75 ? -5.460 4.474 16.235 1.00 87.19 75 THR A O 1
ATOM 606 N N . VAL A 1 76 ? -4.615 3.231 17.911 1.00 93.12 76 VAL A N 1
ATOM 607 C CA . VAL A 1 76 ? -5.793 2.372 18.083 1.00 93.12 76 VAL A CA 1
ATOM 608 C C . VAL A 1 76 ? -6.499 2.745 19.376 1.00 93.12 76 VAL A C 1
ATOM 610 O O . VAL A 1 76 ? -5.937 2.592 20.458 1.00 93.12 76 VAL A O 1
ATOM 613 N N . ALA A 1 77 ? -7.731 3.231 19.266 1.00 95.19 77 ALA A N 1
ATOM 614 C CA . ALA A 1 77 ? -8.562 3.569 20.414 1.00 95.19 77 ALA A CA 1
ATOM 615 C C . ALA A 1 77 ? -10.031 3.536 20.009 1.00 95.19 77 ALA A C 1
ATOM 617 O O . ALA A 1 77 ? -10.395 4.080 18.967 1.00 95.19 77 ALA A O 1
ATOM 618 N N . PHE A 1 78 ? -10.883 2.951 20.844 1.00 97.19 78 PHE A N 1
ATOM 619 C CA . PHE A 1 78 ? -12.320 2.992 20.622 1.00 97.19 78 PHE A CA 1
ATOM 620 C C . PHE A 1 78 ? -13.079 3.244 21.920 1.00 97.19 78 PHE A C 1
ATOM 622 O O . PHE A 1 78 ? -12.596 2.982 23.021 1.00 97.19 78 PHE A O 1
ATOM 629 N N . THR A 1 79 ? -14.282 3.781 21.778 1.00 97.56 79 THR A N 1
ATOM 630 C CA . THR A 1 79 ? -15.256 3.913 22.859 1.00 97.56 79 THR A CA 1
ATOM 631 C C . THR A 1 79 ? -16.628 3.800 22.229 1.00 97.56 79 THR A C 1
ATOM 633 O O . THR A 1 79 ? -16.912 4.490 21.248 1.00 97.56 79 THR A O 1
ATOM 636 N N . ALA A 1 80 ? -17.470 2.931 22.770 1.00 96.69 80 ALA A N 1
ATOM 637 C CA . ALA A 1 80 ? -18.814 2.700 22.273 1.00 96.69 80 ALA A CA 1
ATOM 638 C C . ALA A 1 80 ? -19.787 2.534 23.443 1.00 96.69 80 ALA A C 1
ATOM 640 O O . ALA A 1 80 ? -19.391 2.238 24.567 1.00 96.69 80 ALA A O 1
ATOM 641 N N . THR A 1 81 ? -21.060 2.784 23.169 1.00 95.44 81 THR A N 1
ATOM 642 C CA . THR A 1 81 ? -22.171 2.715 24.124 1.00 95.44 81 THR A CA 1
ATOM 643 C C . THR A 1 81 ? -23.344 1.999 23.467 1.00 95.44 81 THR A C 1
ATOM 645 O O . THR A 1 81 ? -23.380 1.895 22.243 1.00 95.44 81 THR A O 1
ATOM 648 N N . ILE A 1 82 ? -24.306 1.529 24.256 1.00 92.12 82 ILE A N 1
ATOM 649 C CA . ILE A 1 82 ? -25.541 0.938 23.729 1.00 92.12 82 ILE A CA 1
ATOM 650 C C . ILE A 1 82 ? -26.620 2.018 23.615 1.00 92.12 82 ILE A C 1
ATOM 652 O O . ILE A 1 82 ? -26.752 2.875 24.500 1.00 92.12 82 ILE A O 1
ATOM 656 N N . ARG A 1 83 ? -27.416 1.977 22.542 1.00 86.88 83 ARG A N 1
ATOM 657 C CA . ARG A 1 83 ? -28.615 2.805 22.397 1.00 86.88 83 ARG A CA 1
ATOM 658 C C . ARG A 1 83 ? -29.787 2.005 21.794 1.00 86.88 83 ARG A C 1
ATOM 660 O O . ARG A 1 83 ? -29.660 1.518 20.683 1.00 86.88 83 ARG A O 1
ATOM 667 N N . PRO A 1 84 ? -30.978 1.969 22.427 1.00 85.31 84 PRO A N 1
ATOM 668 C CA . PRO A 1 84 ? -31.341 2.559 23.723 1.00 85.31 84 PRO A CA 1
ATOM 669 C C . PRO A 1 84 ? -30.582 1.893 24.883 1.00 85.31 84 PRO A C 1
ATOM 671 O O . PRO A 1 84 ? -30.139 0.770 24.714 1.00 85.31 84 PRO A O 1
ATOM 674 N N . PRO A 1 85 ? -30.425 2.541 26.054 1.00 81.75 85 PRO A N 1
ATOM 675 C CA . PRO A 1 85 ? -29.537 2.078 27.135 1.00 81.75 85 PRO A CA 1
ATOM 676 C C . PRO A 1 85 ? -29.999 0.796 27.859 1.00 81.75 85 PRO A C 1
ATOM 678 O O . PRO A 1 85 ? -29.525 0.511 28.952 1.00 81.75 85 PRO A O 1
ATOM 681 N N . ASN A 1 86 ? -30.903 0.026 27.253 1.00 82.25 86 ASN A N 1
ATOM 682 C CA . ASN A 1 86 ? -31.461 -1.200 27.798 1.00 82.25 86 ASN A CA 1
ATOM 683 C C . ASN A 1 86 ? -31.082 -2.352 26.865 1.00 82.25 86 ASN A C 1
ATOM 685 O O . ASN A 1 86 ? -31.529 -2.397 25.716 1.00 82.25 86 ASN A O 1
ATOM 689 N N . LEU A 1 87 ? -30.276 -3.283 27.366 1.00 80.56 87 LEU A N 1
ATOM 690 C CA . LEU A 1 87 ? -30.063 -4.581 26.736 1.00 80.56 87 LEU A CA 1
ATOM 691 C C . LEU A 1 87 ? -31.082 -5.560 27.310 1.00 80.56 87 LEU A C 1
ATOM 693 O O . LEU A 1 87 ? -31.268 -5.614 28.518 1.00 80.56 87 LEU A O 1
ATOM 697 N N . THR A 1 88 ? -31.750 -6.318 26.448 1.00 81.12 88 THR A N 1
ATOM 698 C CA . THR A 1 88 ? -32.669 -7.388 26.859 1.00 81.12 88 THR A CA 1
ATOM 699 C C . THR A 1 88 ? -32.518 -8.567 25.906 1.00 81.12 88 THR A C 1
ATOM 701 O O . THR A 1 88 ? -32.155 -8.381 24.743 1.00 81.12 88 THR A O 1
ATOM 704 N N . GLY A 1 89 ? -32.794 -9.782 26.384 1.00 78.69 89 GLY A N 1
ATOM 705 C CA . GLY A 1 89 ? -32.833 -10.975 25.531 1.00 78.69 89 GLY A CA 1
ATOM 706 C C . GLY A 1 89 ? -31.470 -11.430 25.000 1.00 78.69 89 GLY A C 1
ATOM 707 O O . GLY A 1 89 ? -31.392 -11.925 23.876 1.00 78.69 89 GLY A O 1
ATOM 708 N N . LEU A 1 90 ? -30.399 -11.257 25.781 1.00 80.38 90 LEU A N 1
ATOM 709 C CA . LEU A 1 90 ? -29.084 -11.796 25.438 1.00 80.38 90 LEU A CA 1
ATOM 710 C C . LEU A 1 90 ? -29.086 -13.324 25.555 1.00 80.38 90 LEU A C 1
ATOM 712 O O . LEU A 1 90 ? -29.496 -13.886 26.570 1.00 80.38 90 LEU A O 1
ATOM 716 N N . ASN A 1 91 ? -28.599 -14.004 24.518 1.00 84.38 91 ASN A N 1
ATOM 717 C CA . ASN A 1 91 ? -28.373 -15.445 24.572 1.00 84.38 91 ASN A CA 1
ATOM 718 C C . ASN A 1 91 ? -26.981 -15.757 25.131 1.00 84.38 91 ASN A C 1
ATOM 720 O O . ASN A 1 91 ? -26.043 -14.970 25.002 1.00 84.38 91 ASN A O 1
ATOM 724 N N . SER A 1 92 ? -26.823 -16.950 25.707 1.00 85.06 92 SER A N 1
ATOM 725 C CA . SER A 1 92 ? -25.503 -17.429 26.122 1.00 85.06 92 SER A CA 1
ATOM 726 C C . SER A 1 92 ? -24.542 -17.472 24.927 1.00 85.06 92 SER A C 1
ATOM 728 O O . SER A 1 92 ? -24.907 -17.937 23.849 1.00 85.06 92 SER A O 1
ATOM 730 N N . GLY A 1 93 ? -23.326 -16.952 25.112 1.00 84.69 93 GLY A N 1
ATOM 731 C CA . GLY A 1 93 ? -22.306 -16.878 24.061 1.00 84.69 93 GLY A CA 1
ATOM 732 C C . GLY A 1 93 ? -22.530 -15.778 23.016 1.00 84.69 93 GLY A C 1
ATOM 733 O O . GLY A 1 93 ? -21.724 -15.646 22.097 1.00 84.69 93 GLY A O 1
ATOM 734 N N . GLN A 1 94 ? -23.587 -14.971 23.140 1.00 87.75 94 GLN A N 1
ATOM 735 C CA . GLN A 1 94 ? -23.830 -13.861 22.226 1.00 87.75 94 GLN A CA 1
ATOM 736 C C . GLN A 1 94 ? -22.908 -12.669 22.547 1.00 87.75 94 GLN A C 1
ATOM 738 O O . GLN A 1 94 ? -22.842 -12.243 23.703 1.00 87.75 94 GLN A O 1
ATOM 743 N N . PRO A 1 95 ? -22.236 -12.075 21.544 1.00 89.50 95 PRO A N 1
ATOM 744 C CA . PRO A 1 95 ? -21.520 -10.820 21.732 1.00 89.50 95 PRO A CA 1
ATOM 745 C C . PRO A 1 95 ? -22.469 -9.684 22.127 1.00 89.50 95 PRO A C 1
ATOM 747 O O . PRO A 1 95 ? -23.538 -9.516 21.533 1.00 89.50 95 PRO A O 1
ATOM 750 N N . ILE A 1 96 ? -22.054 -8.858 23.088 1.00 90.31 96 ILE A N 1
ATOM 751 C CA . ILE A 1 96 ? -22.735 -7.591 23.362 1.00 90.31 96 ILE A CA 1
ATOM 752 C C . ILE A 1 96 ? -22.340 -6.583 22.284 1.00 90.31 96 ILE A C 1
ATOM 754 O O . ILE A 1 96 ? -21.160 -6.286 22.087 1.00 90.31 96 ILE A O 1
ATOM 758 N N . ILE A 1 97 ? -23.344 -6.023 21.614 1.00 92.81 97 ILE A N 1
ATOM 759 C CA . ILE A 1 97 ? -23.156 -5.025 20.565 1.00 92.81 97 ILE A CA 1
ATOM 760 C C . ILE A 1 97 ? -23.357 -3.631 21.169 1.00 92.81 97 ILE A C 1
ATOM 762 O O . ILE A 1 97 ? -24.474 -3.247 21.510 1.00 92.81 97 ILE A O 1
ATOM 766 N N . PHE A 1 98 ? -22.269 -2.864 21.282 1.00 93.94 98 PHE A N 1
ATOM 767 C CA . PHE A 1 98 ? -22.312 -1.437 21.604 1.00 93.94 98 PHE A CA 1
ATOM 768 C C . PHE A 1 98 ? -22.413 -0.656 20.291 1.00 93.94 98 PHE A C 1
ATOM 770 O O . PHE A 1 98 ? -21.423 -0.223 19.701 1.00 93.94 98 PHE A O 1
ATOM 777 N N . ASP A 1 99 ? -23.637 -0.532 19.799 1.00 93.75 99 ASP A N 1
ATOM 778 C CA . ASP A 1 99 ? -23.965 -0.035 18.464 1.00 93.75 99 ASP A CA 1
ATOM 779 C C . ASP A 1 99 ? -23.630 1.450 18.240 1.00 93.75 99 ASP A C 1
ATOM 781 O O . ASP A 1 99 ? -23.386 1.887 17.111 1.00 93.75 99 ASP A O 1
ATOM 785 N N . ARG A 1 100 ? -23.562 2.246 19.310 1.00 95.75 100 ARG A N 1
ATOM 786 C CA . ARG A 1 100 ? -23.239 3.670 19.238 1.00 95.75 100 ARG A CA 1
ATOM 787 C C . ARG A 1 100 ? -21.762 3.923 19.519 1.00 95.75 100 ARG A C 1
ATOM 789 O O . ARG A 1 100 ? -21.345 4.080 20.668 1.00 95.75 100 ARG A O 1
ATOM 796 N N . VAL A 1 101 ? -20.996 4.087 18.448 1.00 97.06 101 VAL A N 1
ATOM 797 C CA . VAL A 1 101 ? -19.572 4.448 18.484 1.00 97.06 101 VAL A CA 1
ATOM 798 C C . VAL A 1 101 ? -19.379 5.937 18.798 1.00 97.06 101 VAL A C 1
ATOM 800 O O . VAL A 1 101 ? -19.952 6.800 18.136 1.00 97.06 101 VAL A O 1
ATOM 803 N N . ILE A 1 102 ? -18.544 6.238 19.795 1.00 97.31 102 ILE A N 1
ATOM 804 C CA . ILE A 1 102 ? -18.078 7.593 20.136 1.00 97.31 102 ILE A CA 1
ATOM 805 C C . ILE A 1 102 ? -16.728 7.867 19.458 1.00 97.31 102 ILE A C 1
ATOM 807 O O . ILE A 1 102 ? -16.564 8.896 18.808 1.00 97.31 102 ILE A O 1
ATOM 811 N N . THR A 1 103 ? -15.789 6.921 19.560 1.00 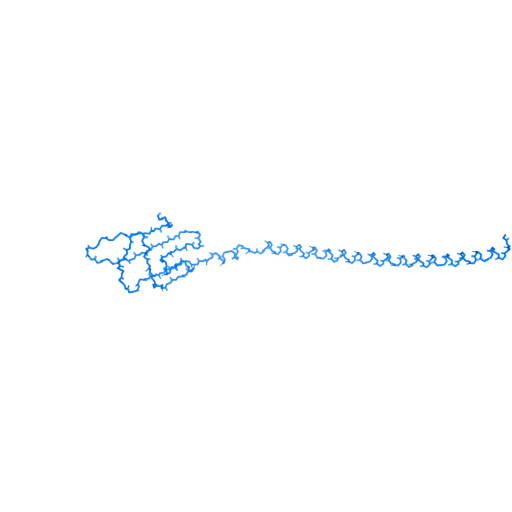96.81 103 THR A N 1
ATOM 812 C CA . THR A 1 103 ? -14.455 6.979 18.937 1.00 96.81 103 THR A CA 1
ATOM 813 C C . THR A 1 103 ? -14.110 5.605 18.364 1.00 96.81 103 THR A C 1
ATOM 815 O O . THR A 1 103 ? -14.463 4.597 18.974 1.00 96.81 103 THR A O 1
ATOM 818 N N . ASN A 1 104 ? -13.411 5.550 17.224 1.00 96.06 104 ASN A N 1
ATOM 819 C CA . ASN A 1 104 ? -12.909 4.304 16.625 1.00 96.06 104 ASN A CA 1
ATOM 820 C C . ASN A 1 104 ? -11.649 4.543 15.769 1.00 96.06 104 ASN A C 1
ATOM 822 O O . ASN A 1 104 ? -11.616 4.293 14.563 1.00 96.06 104 ASN A O 1
ATOM 826 N N . SER A 1 105 ? -10.605 5.085 16.392 1.00 94.12 105 SER A N 1
ATOM 827 C CA . SER A 1 105 ? -9.298 5.277 15.761 1.00 94.12 105 SER A CA 1
ATOM 828 C C . SER A 1 105 ? -8.685 3.929 15.385 1.00 94.12 105 SER A C 1
ATOM 830 O O . SER A 1 105 ? -8.665 2.994 16.188 1.00 94.12 105 SER A O 1
ATOM 832 N N . GLY A 1 106 ? -8.196 3.826 14.150 1.00 90.12 106 GLY A N 1
ATOM 833 C CA . GLY A 1 106 ? -7.705 2.568 13.587 1.00 90.12 106 GLY A CA 1
ATOM 834 C C . GLY A 1 106 ? -8.809 1.635 13.078 1.00 90.12 106 GLY A C 1
ATOM 835 O O . GLY A 1 106 ? -8.480 0.581 12.546 1.00 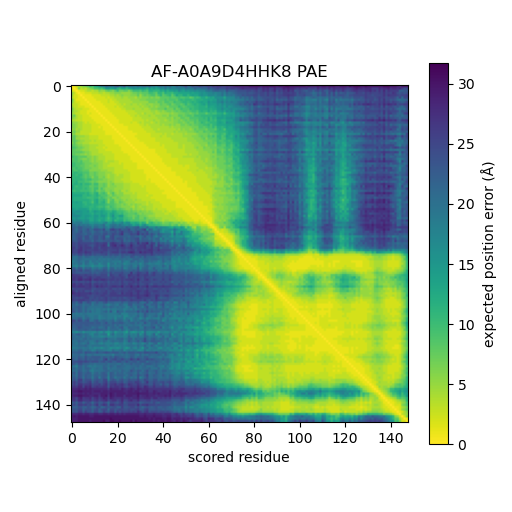90.12 106 GLY A O 1
ATOM 836 N N . THR A 1 107 ? -10.089 2.023 13.186 1.00 93.00 107 THR A N 1
ATOM 837 C CA . THR A 1 107 ? -11.249 1.253 12.690 1.00 93.00 107 THR A CA 1
ATOM 838 C C . THR A 1 107 ? -11.255 -0.190 13.209 1.00 93.00 107 THR A C 1
ATOM 840 O O . THR A 1 107 ? -11.540 -1.136 12.482 1.00 93.00 107 THR A O 1
ATOM 843 N N . ALA A 1 108 ? -10.861 -0.359 14.471 1.00 94.62 108 ALA A N 1
ATOM 844 C CA . ALA A 1 108 ? -10.611 -1.666 15.067 1.00 94.62 108 ALA A CA 1
ATOM 845 C C . ALA A 1 108 ? -11.856 -2.272 15.733 1.00 94.62 108 ALA A C 1
ATOM 847 O O . ALA A 1 108 ? -11.888 -3.478 15.958 1.00 94.62 108 ALA A O 1
ATOM 848 N N . TYR A 1 109 ? -12.870 -1.463 16.052 1.00 97.06 109 TYR A N 1
ATOM 849 C CA . TYR A 1 109 ? -14.150 -1.921 16.594 1.00 97.06 109 TYR A CA 1
ATOM 850 C C . TYR A 1 109 ? -15.235 -1.959 15.514 1.00 97.06 109 TYR A C 1
ATOM 852 O O . TYR A 1 109 ? -15.410 -0.981 14.785 1.00 97.06 109 TYR A O 1
ATOM 860 N N . ASP A 1 110 ? -15.985 -3.054 15.441 1.00 96.56 110 ASP A N 1
ATOM 861 C CA . ASP A 1 110 ? -17.146 -3.203 14.567 1.00 96.56 110 ASP A CA 1
ATOM 862 C C . ASP A 1 110 ? -18.442 -3.112 15.386 1.00 96.56 110 ASP A C 1
ATOM 864 O O . ASP A 1 110 ? -18.766 -3.993 16.183 1.00 96.56 110 ASP A O 1
ATOM 868 N N . SER A 1 111 ? -19.204 -2.037 15.175 1.00 96.00 111 SER A N 1
ATOM 869 C CA . SER A 1 111 ? -20.468 -1.782 15.874 1.00 96.00 111 SER A CA 1
ATOM 870 C C . SER A 1 111 ? -21.637 -2.637 15.392 1.00 96.00 111 SER A C 1
ATOM 872 O O . SER A 1 111 ? -22.695 -2.597 16.008 1.00 96.00 111 SER A O 1
ATOM 874 N N . GLY A 1 112 ? -21.484 -3.378 14.292 1.00 94.69 112 GLY A N 1
ATOM 875 C CA . GLY A 1 112 ? -22.467 -4.357 13.833 1.00 94.69 112 GLY A CA 1
ATOM 876 C C . GLY A 1 112 ? -22.309 -5.717 14.514 1.00 94.69 112 GLY A C 1
ATOM 877 O O . GLY A 1 112 ? -23.283 -6.455 14.630 1.00 94.69 112 GLY A O 1
ATOM 878 N N . THR A 1 113 ? -21.100 -6.047 14.979 1.00 93.69 113 THR A N 1
ATOM 879 C CA . THR A 1 113 ? -20.785 -7.360 15.576 1.00 93.69 113 THR A CA 1
ATOM 880 C C . THR A 1 113 ? -20.384 -7.292 17.048 1.00 93.69 113 THR A C 1
ATOM 882 O O . THR A 1 113 ? -20.417 -8.309 17.735 1.00 93.69 113 THR A O 1
ATOM 885 N N . GLY A 1 114 ? -20.012 -6.115 17.555 1.00 93.38 114 GLY A N 1
ATOM 886 C CA . GLY A 1 114 ? -19.480 -5.948 18.907 1.00 93.38 114 GLY A CA 1
ATOM 887 C C . GLY A 1 114 ? -18.013 -6.363 19.054 1.00 93.38 114 GLY A C 1
ATOM 888 O O . GLY A 1 114 ? 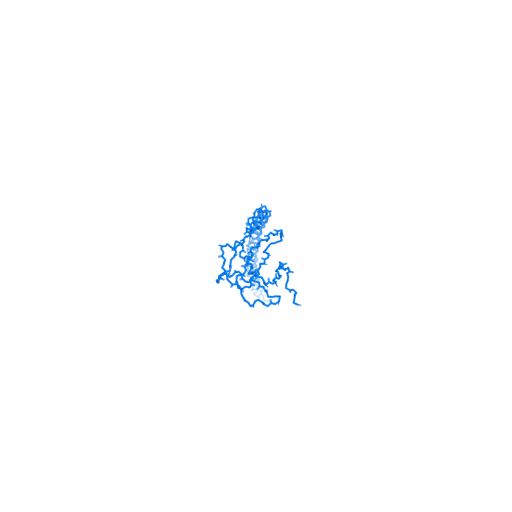-17.493 -6.398 20.169 1.00 93.38 114 GLY A O 1
ATOM 889 N N . ILE A 1 115 ? -17.333 -6.682 17.949 1.00 94.62 115 ILE A N 1
ATOM 890 C CA . ILE A 1 115 ? -16.003 -7.294 17.960 1.00 94.62 115 ILE A CA 1
ATOM 891 C C . ILE A 1 115 ? -14.922 -6.228 17.774 1.00 94.62 115 ILE A C 1
ATOM 893 O O . ILE A 1 115 ? -14.939 -5.444 16.826 1.00 94.62 115 ILE A O 1
ATOM 897 N N . PHE A 1 116 ? -13.926 -6.248 18.661 1.00 95.50 116 PHE A N 1
ATOM 898 C CA . PHE A 1 116 ? -12.664 -5.543 18.465 1.00 95.50 116 PHE A CA 1
ATOM 899 C C . PHE A 1 116 ? -11.633 -6.472 17.810 1.00 95.50 116 PHE A C 1
ATOM 901 O O . PHE A 1 116 ? -11.302 -7.526 18.356 1.00 95.50 116 PHE A O 1
ATOM 908 N N . THR A 1 117 ? -11.075 -6.058 16.674 1.00 94.81 117 THR A N 1
ATOM 909 C CA . THR A 1 117 ? -9.997 -6.764 15.971 1.00 94.81 117 THR A CA 1
ATOM 910 C C . THR A 1 117 ? -8.703 -5.971 16.090 1.00 94.81 117 THR A C 1
ATOM 912 O O . THR A 1 117 ? -8.597 -4.868 15.564 1.00 94.81 117 THR A O 1
ATOM 915 N N . ALA A 1 118 ? -7.696 -6.536 16.759 1.00 92.94 118 ALA A N 1
ATOM 916 C CA . ALA A 1 118 ? -6.391 -5.896 16.913 1.00 92.94 118 ALA A CA 1
ATOM 917 C C . ALA A 1 118 ? -5.691 -5.725 15.543 1.00 92.94 118 ALA A C 1
ATOM 919 O O . ALA A 1 118 ? -5.306 -6.732 14.942 1.00 92.94 118 ALA A O 1
ATOM 920 N N . PRO A 1 119 ? -5.476 -4.488 15.043 1.00 90.00 119 PRO A N 1
ATOM 921 C CA . PRO A 1 119 ? -4.878 -4.270 13.721 1.00 90.00 119 PRO A CA 1
ATOM 922 C C . PRO A 1 119 ? -3.353 -4.451 13.717 1.00 90.00 119 PRO A C 1
ATOM 924 O O . PRO A 1 119 ? -2.742 -4.621 12.664 1.00 90.00 119 PRO A O 1
ATOM 927 N N . VAL A 1 120 ? -2.721 -4.410 14.894 1.00 88.12 120 VAL A N 1
ATOM 928 C CA . VAL A 1 120 ? -1.279 -4.586 15.081 1.00 88.12 120 VAL A CA 1
ATOM 929 C C . VAL A 1 120 ? -1.015 -5.470 16.297 1.00 88.12 120 VAL A C 1
ATOM 931 O O . VAL A 1 120 ? -1.837 -5.586 17.202 1.00 88.12 120 VAL A O 1
ATOM 934 N N . ARG A 1 121 ? 0.151 -6.121 16.346 1.00 87.75 121 ARG A N 1
ATOM 935 C CA . ARG A 1 121 ? 0.556 -6.854 17.554 1.00 87.75 121 ARG A CA 1
ATOM 936 C C . ARG A 1 121 ? 0.927 -5.862 18.646 1.00 87.75 121 ARG A C 1
ATOM 938 O O . ARG A 1 121 ? 1.793 -5.019 18.432 1.00 87.75 121 ARG A O 1
ATOM 945 N N . GLY A 1 122 ? 0.338 -6.024 19.821 1.00 89.81 122 GLY A N 1
ATOM 946 C CA . GLY A 1 122 ? 0.621 -5.173 20.965 1.00 89.81 122 GLY A CA 1
ATOM 947 C C . GLY A 1 122 ? -0.219 -5.543 22.175 1.00 89.81 122 GLY A C 1
ATOM 948 O O . GLY A 1 122 ? -0.952 -6.535 22.168 1.00 89.81 122 GLY A O 1
ATOM 949 N N . TYR A 1 123 ? -0.088 -4.725 23.210 1.00 92.88 123 TYR A N 1
ATOM 950 C CA . TYR A 1 123 ? -0.926 -4.790 24.397 1.00 92.88 123 TYR A CA 1
ATOM 951 C C . TYR A 1 123 ? -2.137 -3.882 24.213 1.00 92.88 123 TYR A C 1
ATOM 953 O O . TYR A 1 123 ? -2.012 -2.771 23.703 1.00 92.88 123 TYR A O 1
ATOM 961 N N . TYR A 1 124 ? -3.293 -4.361 24.658 1.00 94.00 124 TYR A N 1
ATOM 962 C CA . TYR A 1 124 ? -4.558 -3.639 24.613 1.00 94.00 124 TYR A CA 1
ATOM 963 C C . TYR A 1 124 ? -5.177 -3.654 26.005 1.00 94.00 124 TYR A C 1
ATOM 965 O O . TYR A 1 124 ? -5.090 -4.658 26.713 1.00 94.00 124 TYR A O 1
ATOM 973 N N . VAL A 1 125 ? -5.791 -2.540 26.389 1.00 95.25 125 VAL A N 1
ATOM 974 C CA . VAL A 1 125 ? -6.534 -2.406 27.642 1.00 95.25 125 VAL A CA 1
ATOM 975 C C . VAL A 1 125 ? -7.997 -2.229 27.282 1.00 95.25 125 VAL A C 1
ATOM 977 O O . VAL A 1 125 ? -8.332 -1.378 26.460 1.00 95.25 125 VAL A O 1
ATOM 980 N N . PHE A 1 126 ? -8.853 -3.036 27.898 1.00 95.25 126 PHE A N 1
ATOM 981 C CA . PHE A 1 126 ? -10.297 -2.941 27.753 1.00 95.25 126 PHE A CA 1
ATOM 982 C C . PHE A 1 126 ? -10.904 -2.549 29.094 1.00 95.25 126 PHE A C 1
ATOM 984 O O . PHE A 1 126 ? -10.468 -3.021 30.144 1.00 95.25 126 PHE A O 1
ATOM 991 N N . HIS A 1 127 ? -11.909 -1.686 29.040 1.00 94.56 127 HIS A N 1
ATOM 992 C CA . HIS A 1 127 ? -12.728 -1.297 30.176 1.00 94.56 127 HIS A CA 1
ATOM 993 C C . HIS A 1 127 ? -14.186 -1.331 29.743 1.00 94.56 127 HIS A C 1
ATOM 995 O O . HIS A 1 127 ? -14.493 -1.017 28.591 1.00 94.56 127 HIS A O 1
ATOM 1001 N N . MET A 1 128 ? -15.070 -1.724 30.650 1.00 91.81 128 MET A N 1
ATOM 1002 C CA . MET A 1 128 ? -16.495 -1.815 30.386 1.00 91.81 128 MET A CA 1
ATOM 1003 C C . MET A 1 128 ? -17.255 -1.531 31.675 1.00 91.81 128 MET A C 1
ATOM 1005 O O . MET A 1 128 ? -16.989 -2.156 32.699 1.00 91.81 128 MET A O 1
ATOM 1009 N N . ASP A 1 129 ? -18.211 -0.614 31.584 1.00 90.44 129 ASP A N 1
ATOM 1010 C CA . ASP A 1 129 ? -19.118 -0.248 32.664 1.00 90.44 129 ASP A CA 1
ATOM 1011 C C . ASP A 1 129 ? -20.520 -0.728 32.309 1.00 90.44 129 ASP A C 1
ATOM 1013 O O . ASP A 1 129 ? -21.052 -0.370 31.256 1.00 90.44 129 ASP A O 1
ATOM 1017 N N . ILE A 1 130 ? -21.114 -1.546 33.177 1.00 86.00 130 ILE A N 1
ATOM 1018 C CA . ILE A 1 130 ? -22.465 -2.080 32.990 1.00 86.00 130 ILE A CA 1
ATOM 1019 C C . ILE A 1 130 ? -23.252 -1.903 34.278 1.00 86.00 130 ILE A C 1
ATOM 1021 O O . ILE A 1 130 ? -22.765 -2.195 35.370 1.00 86.00 130 ILE A O 1
ATOM 1025 N N . LEU A 1 131 ? -24.483 -1.427 34.122 1.00 86.56 131 LEU A N 1
ATOM 1026 C CA . LEU A 1 131 ? -25.474 -1.347 35.181 1.00 86.56 131 LEU A CA 1
ATOM 1027 C C . LEU A 1 131 ? -26.489 -2.468 34.964 1.00 86.56 131 LEU A C 1
ATOM 1029 O O . LEU A 1 131 ? -27.111 -2.527 33.908 1.00 86.56 131 LEU A O 1
ATOM 1033 N N . MET A 1 132 ? -26.645 -3.334 35.960 1.00 81.19 132 MET A N 1
ATOM 1034 C CA . MET A 1 132 ? -27.626 -4.421 35.948 1.00 81.19 132 MET A CA 1
ATOM 1035 C C . MET A 1 132 ? -28.798 -4.063 36.860 1.00 81.19 132 MET A C 1
ATOM 1037 O O . MET A 1 132 ? -28.595 -3.468 37.926 1.00 81.19 132 MET A O 1
ATOM 1041 N N . GLU A 1 133 ? -30.017 -4.422 36.454 1.00 80.75 133 GLU A N 1
ATOM 1042 C CA . GLU A 1 133 ? -31.170 -4.309 37.344 1.00 80.75 133 GLU A CA 1
ATOM 1043 C C . GLU A 1 133 ? -31.056 -5.316 38.504 1.00 80.75 133 GLU A C 1
ATOM 1045 O O . GLU A 1 133 ? -30.557 -6.432 38.327 1.00 80.75 133 GLU A O 1
ATOM 1050 N N . PRO A 1 134 ? -31.494 -4.950 39.723 1.00 78.00 134 PRO A N 1
ATOM 1051 C CA . PRO A 1 134 ? -31.432 -5.853 40.863 1.00 78.00 134 PRO A CA 1
ATOM 1052 C C . PRO A 1 134 ? -32.275 -7.115 40.637 1.00 78.00 134 PRO A C 1
ATOM 1054 O O . PRO A 1 134 ? -33.463 -7.023 40.346 1.00 78.00 134 PRO A O 1
ATOM 1057 N N . GLY A 1 135 ? -31.687 -8.289 40.876 1.00 74.88 135 GLY A N 1
ATOM 1058 C CA . GLY A 1 135 ? -32.397 -9.575 40.852 1.00 74.88 135 GLY A CA 1
ATOM 1059 C C . GLY A 1 135 ? -32.106 -10.454 39.635 1.00 74.88 135 GLY A C 1
ATOM 1060 O O . GLY A 1 135 ? -32.475 -11.628 39.660 1.00 74.88 135 GLY A O 1
ATOM 1061 N N . GLU A 1 136 ? -31.395 -9.940 38.631 1.00 69.38 136 GLU A N 1
ATOM 1062 C CA . GLU A 1 136 ? -30.869 -10.735 37.518 1.00 69.38 136 GLU A CA 1
ATOM 1063 C C . GLU A 1 136 ? -29.379 -11.047 37.726 1.00 69.38 136 GLU A C 1
ATOM 1065 O O . GLU A 1 136 ? -28.595 -10.193 38.139 1.00 69.38 136 GLU A O 1
ATOM 1070 N N . ASN A 1 137 ? -28.990 -12.300 37.471 1.00 71.38 137 ASN A N 1
ATOM 1071 C CA . ASN A 1 137 ? -27.593 -12.730 37.492 1.00 71.38 137 ASN A CA 1
ATOM 1072 C C . ASN A 1 137 ? -27.108 -12.886 36.050 1.00 71.38 137 ASN A C 1
ATOM 1074 O O . ASN A 1 137 ? -27.336 -13.926 35.431 1.00 71.38 137 ASN A O 1
ATOM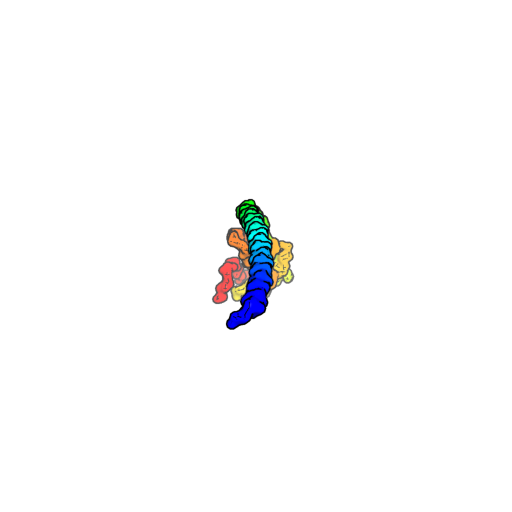 1078 N N . GLU A 1 138 ? -26.413 -11.878 35.538 1.00 76.38 138 GLU A N 1
ATOM 1079 C CA . GLU A 1 138 ? -25.733 -11.948 34.247 1.00 76.38 138 GLU A CA 1
ATOM 1080 C C . GLU A 1 138 ? -24.219 -12.069 34.449 1.00 76.38 138 GLU A C 1
ATOM 1082 O O . GLU A 1 138 ? -23.617 -11.389 35.283 1.00 76.38 138 GLU A O 1
ATOM 1087 N N . TYR A 1 139 ? -23.585 -12.953 33.677 1.00 82.31 139 TYR A N 1
ATOM 1088 C CA . TYR A 1 139 ? -22.134 -13.127 33.677 1.00 82.31 139 TYR A CA 1
ATOM 1089 C C . TYR A 1 139 ? -21.564 -12.631 32.361 1.00 82.31 139 TYR A C 1
ATOM 1091 O O . TYR A 1 139 ? -21.843 -13.191 31.301 1.00 82.31 139 TYR A O 1
ATOM 1099 N N . LEU A 1 140 ? -20.726 -11.602 32.444 1.00 86.06 140 LEU A N 1
ATOM 1100 C CA . LEU A 1 140 ? -20.101 -10.974 31.290 1.00 86.06 140 LEU A CA 1
ATOM 1101 C C . LEU A 1 140 ? -18.591 -11.135 31.365 1.00 86.06 140 LEU A C 1
ATOM 1103 O O . LEU A 1 140 ? -17.982 -11.008 32.427 1.00 86.06 140 LEU A O 1
ATOM 1107 N N . GLN A 1 141 ? -17.986 -11.424 30.221 1.00 89.31 141 GLN A N 1
ATOM 1108 C CA . GLN A 1 141 ? -16.553 -11.647 30.112 1.00 89.31 141 GLN A CA 1
ATOM 1109 C C . GLN A 1 141 ? -16.019 -11.090 28.799 1.00 89.31 141 GLN A C 1
ATOM 1111 O O . GLN A 1 141 ? -16.698 -11.104 27.772 1.00 89.31 141 GLN A O 1
ATOM 1116 N N . PHE A 1 142 ? -14.765 -10.650 28.827 1.00 91.31 142 PHE A N 1
ATOM 1117 C CA . PHE A 1 142 ? -14.012 -10.414 27.606 1.00 91.31 142 PHE A CA 1
ATOM 1118 C C . PHE A 1 142 ? -13.530 -11.757 27.059 1.00 91.31 142 PHE A C 1
ATOM 1120 O O . PHE A 1 142 ? -12.773 -12.465 27.722 1.00 91.31 142 PHE A O 1
ATOM 1127 N N . VAL A 1 143 ? -13.953 -12.095 25.844 1.00 91.62 143 VAL A N 1
ATOM 1128 C CA . VAL A 1 143 ? -13.559 -13.331 25.160 1.00 91.62 143 VAL A CA 1
ATOM 1129 C C . VAL A 1 143 ? -12.560 -12.999 24.055 1.00 91.62 143 VAL A C 1
ATOM 1131 O O . VAL A 1 143 ? -12.730 -12.027 23.319 1.00 91.62 143 VAL A O 1
ATOM 1134 N N . LYS A 1 144 ? -11.498 -13.802 23.937 1.00 88.31 144 LYS A N 1
ATOM 1135 C CA . LYS A 1 144 ? -10.505 -13.691 22.862 1.00 88.31 144 LYS A CA 1
ATOM 1136 C C . LYS A 1 144 ? -10.654 -14.869 21.906 1.00 88.31 144 LYS A C 1
ATOM 1138 O O . LYS A 1 144 ? -10.400 -15.999 22.302 1.00 88.31 144 LYS A O 1
ATOM 1143 N N . GLY A 1 145 ? -10.931 -14.574 20.636 1.00 80.06 145 GLY A N 1
ATOM 1144 C CA . GLY A 1 145 ? -11.213 -15.600 19.629 1.00 80.06 145 GLY A CA 1
ATOM 1145 C C . GLY A 1 145 ? -12.635 -16.142 19.782 1.00 80.06 145 GLY A C 1
ATOM 1146 O O . GLY A 1 145 ? -13.149 -16.231 20.891 1.00 80.06 145 GLY A O 1
ATOM 1147 N N . MET A 1 146 ? -13.298 -16.442 18.666 1.00 64.19 146 MET A N 1
ATOM 1148 C CA . MET A 1 146 ? -14.616 -17.080 18.696 1.00 64.19 146 MET A CA 1
ATOM 1149 C C . MET A 1 146 ? -14.408 -18.592 18.637 1.00 64.19 146 MET A C 1
ATOM 1151 O O . MET A 1 146 ? -14.286 -19.155 17.553 1.00 64.19 146 MET A O 1
ATOM 1155 N N . GLU A 1 147 ? -14.292 -19.232 19.796 1.00 49.94 147 GLU A N 1
ATOM 1156 C CA . GLU A 1 147 ? -14.537 -20.671 19.910 1.00 49.94 147 GLU A CA 1
ATOM 1157 C C . GLU A 1 147 ? -16.020 -20.838 20.265 1.00 49.94 147 GLU A C 1
ATOM 1159 O O . GLU A 1 147 ? -16.464 -20.351 21.306 1.00 49.94 147 GLU A O 1
ATOM 1164 N N . TYR A 1 148 ? -16.783 -21.430 19.341 1.00 47.81 148 TYR A N 1
ATOM 1165 C CA . TYR A 1 148 ? -18.164 -21.876 19.553 1.00 47.81 148 TYR A CA 1
ATOM 1166 C C . TYR A 1 148 ? -18.175 -23.294 20.118 1.00 47.81 148 TYR A C 1
ATOM 1168 O O . TYR A 1 148 ? -17.355 -24.110 19.632 1.00 47.81 148 TYR A O 1
#

Organism: Dreissena polymorpha (NCBI:txid45954)